Protein AF-A0A5K0WHZ4-F1 (afdb_monomer_lite)

Organism: NCBI:txid210225

Sequence (76 aa):
KEKEEAHRKVLDTQKKVEDKHNLEVEIQWLKGKIQMMEYMEGDDVRDKMESLRTLLEEKEAELDDLDQLNTTLLAK

Foldseek 3Di:
DVVVVVVVVVVVVVVLVVVLVVLVVVLVVLVVVLVVLVPPDDPVSVVVSVVSVVVSVVSVVVNVVSVVVVVVVVVD

Radius of gyration: 17.97 Å; chains: 1; bounding box: 35×23×54 Å

Secondary structure (DSSP, 8-state):
-HHHHHHHHHHHHHHHHHHHHHHHHHHHHHHHHHHHHHT--SHHHHHHHHHHHHHHHHHHHHHHHHHHHHHHHH--

InterPro domains:
  IPR045177 Factor of DNA methylation 1-5/IDN2 [PTHR21596] (1-76)

Structure (mmCIF, N/CA/C/O backbone):
data_AF-A0A5K0WHZ4-F1
#
_entry.id   AF-A0A5K0WHZ4-F1
#
loop_
_atom_site.group_PDB
_atom_site.id
_atom_site.type_symbol
_atom_site.label_atom_id
_atom_site.label_alt_id
_atom_site.label_comp_id
_atom_site.label_asym_id
_atom_site.label_entity_id
_atom_site.label_seq_id
_atom_site.pdbx_PDB_ins_code
_atom_site.Cartn_x
_atom_site.Cartn_y
_atom_site.Cartn_z
_atom_site.occupancy
_atom_site.B_iso_or_equiv
_atom_site.auth_seq_id
_atom_site.auth_comp_id
_atom_site.auth_asym_id
_atom_site.auth_atom_id
_atom_site.pdbx_PDB_model_num
ATOM 1 N N . LYS A 1 1 ? -17.754 -14.223 28.660 1.00 63.12 1 LYS A N 1
ATOM 2 C CA . LYS A 1 1 ? -18.559 -13.516 27.640 1.00 63.12 1 LYS A CA 1
ATOM 3 C C . LYS A 1 1 ? -17.960 -12.157 27.280 1.00 63.12 1 LYS A C 1
ATOM 5 O O . LYS A 1 1 ? -17.236 -12.135 26.300 1.00 63.12 1 LYS A O 1
ATOM 10 N N . GLU A 1 2 ? -18.093 -11.082 28.068 1.00 70.00 2 GLU A N 1
ATOM 11 C CA . GLU A 1 2 ? -17.521 -9.763 27.684 1.00 70.00 2 GLU A CA 1
ATOM 12 C C . GLU A 1 2 ? -15.993 -9.772 27.480 1.00 70.00 2 GLU A C 1
ATOM 14 O O . GLU A 1 2 ? -15.487 -9.236 26.498 1.00 70.00 2 GLU A O 1
ATOM 19 N N . LYS A 1 3 ? -15.250 -10.468 28.352 1.00 75.62 3 LYS A N 1
ATOM 20 C CA . LYS A 1 3 ? -13.791 -10.643 28.219 1.00 75.62 3 LYS A CA 1
ATOM 21 C C . LYS A 1 3 ? -13.383 -11.360 26.921 1.00 75.62 3 LYS A C 1
ATOM 23 O O . LYS A 1 3 ? -12.352 -11.041 26.341 1.00 75.62 3 LYS A O 1
ATOM 28 N N . GLU A 1 4 ? -14.169 -12.336 26.473 1.00 78.62 4 GLU A N 1
ATOM 29 C CA . GLU A 1 4 ? -13.873 -13.116 25.259 1.00 78.62 4 GLU A CA 1
ATOM 30 C C . GLU A 1 4 ? -14.165 -12.302 23.998 1.00 78.62 4 GLU A C 1
ATOM 32 O O . GLU A 1 4 ? -13.413 -12.359 23.029 1.00 78.62 4 GLU A O 1
ATOM 37 N N . GLU A 1 5 ? -15.224 -11.496 24.032 1.00 78.94 5 GLU A N 1
ATOM 38 C CA . GLU A 1 5 ? -15.604 -10.610 22.936 1.00 78.94 5 GLU A CA 1
ATOM 39 C C . GLU A 1 5 ? -14.610 -9.451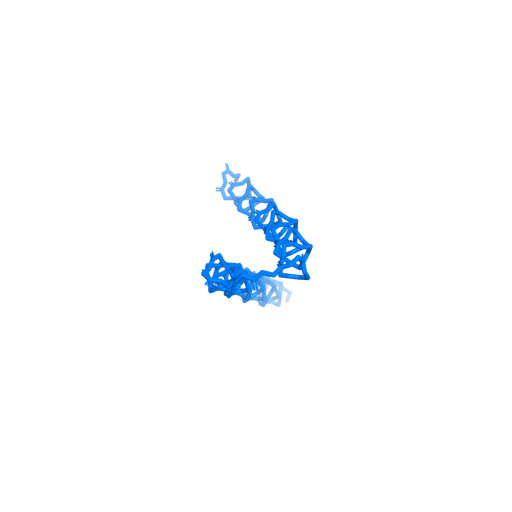 22.774 1.00 78.94 5 GLU A C 1
ATOM 41 O O . GLU A 1 5 ? -14.207 -9.129 21.655 1.00 78.94 5 GLU A O 1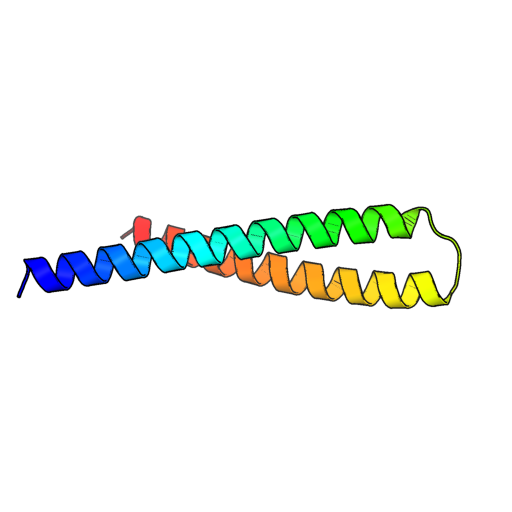
ATOM 46 N N . ALA A 1 6 ? -14.124 -8.893 23.888 1.00 77.88 6 ALA A N 1
ATOM 47 C CA . ALA A 1 6 ? -13.030 -7.925 23.889 1.00 77.88 6 ALA A CA 1
ATOM 48 C C . ALA A 1 6 ? -11.730 -8.529 23.328 1.00 77.88 6 ALA A C 1
ATOM 50 O O . ALA A 1 6 ? -11.092 -7.917 22.474 1.00 77.88 6 ALA A O 1
ATOM 51 N N . HIS A 1 7 ? -11.365 -9.751 23.733 1.00 79.69 7 HIS A N 1
ATOM 52 C CA . HIS A 1 7 ? -10.191 -10.439 23.184 1.00 79.69 7 HIS A CA 1
ATOM 53 C C . HIS A 1 7 ? -10.303 -10.703 21.680 1.00 79.69 7 HIS A C 1
ATOM 55 O O . HIS A 1 7 ? -9.328 -10.508 20.958 1.00 79.69 7 HIS A O 1
ATOM 61 N N . ARG A 1 8 ? -11.484 -11.104 21.194 1.00 83.25 8 ARG A N 1
ATOM 62 C CA . ARG A 1 8 ? -11.716 -11.306 19.759 1.00 83.25 8 ARG A CA 1
ATOM 63 C C . ARG A 1 8 ? -11.570 -9.998 18.976 1.00 83.25 8 ARG A C 1
ATOM 65 O O . ARG A 1 8 ? -10.901 -9.991 17.951 1.00 83.25 8 ARG A O 1
ATOM 72 N N . LYS A 1 9 ? -12.107 -8.885 19.489 1.00 83.31 9 LYS A N 1
ATOM 73 C CA . LYS A 1 9 ? -11.934 -7.555 18.874 1.00 83.31 9 LYS A CA 1
ATOM 74 C C . LYS A 1 9 ? -10.470 -7.114 18.822 1.00 83.31 9 LYS A C 1
ATOM 76 O O . LYS A 1 9 ? -10.059 -6.528 17.825 1.00 83.31 9 LYS A O 1
ATOM 81 N N . VAL A 1 10 ? -9.683 -7.407 19.861 1.00 83.38 10 VAL A N 1
ATOM 82 C CA . VAL A 1 10 ? -8.239 -7.114 19.878 1.00 83.38 10 VAL A CA 1
ATOM 83 C C . VAL A 1 10 ? -7.513 -7.923 18.806 1.00 83.38 10 VAL A C 1
ATOM 85 O O . VAL A 1 10 ? -6.735 -7.347 18.053 1.00 83.38 10 VAL A O 1
ATOM 88 N N . LEU A 1 11 ? -7.804 -9.221 18.696 1.00 85.06 11 LEU A N 1
ATOM 89 C CA . LEU A 1 11 ? -7.171 -10.093 17.707 1.00 85.06 11 LEU A CA 1
ATOM 90 C C . LEU A 1 11 ? -7.510 -9.672 16.268 1.00 85.06 11 LEU A C 1
ATOM 92 O O . LEU A 1 11 ? -6.618 -9.560 15.433 1.00 85.06 11 LEU A O 1
ATOM 96 N N . ASP A 1 12 ? -8.781 -9.371 15.994 1.00 83.81 12 ASP A N 1
ATOM 97 C CA . ASP A 1 12 ? -9.216 -8.894 14.677 1.00 83.81 12 ASP A CA 1
ATOM 98 C C . ASP A 1 12 ? -8.574 -7.547 14.325 1.00 83.81 12 ASP A C 1
ATOM 100 O O . ASP A 1 12 ? -8.170 -7.323 13.186 1.00 83.81 12 ASP A O 1
ATOM 104 N N . THR A 1 13 ? -8.451 -6.647 15.305 1.00 80.88 13 THR A N 1
ATOM 105 C CA . THR A 1 13 ? -7.791 -5.348 15.110 1.00 80.88 13 THR A CA 1
ATOM 106 C C . THR A 1 13 ? -6.299 -5.519 14.833 1.00 80.88 13 THR A C 1
ATOM 108 O O . THR A 1 13 ? -5.781 -4.885 13.921 1.00 80.88 13 THR A O 1
ATOM 111 N N . GLN A 1 14 ? -5.613 -6.399 15.569 1.00 82.31 14 GLN A N 1
ATOM 112 C CA . GLN A 1 14 ? -4.199 -6.702 15.333 1.00 82.31 14 GLN A CA 1
ATOM 113 C C . GLN A 1 14 ? -3.968 -7.255 13.929 1.00 82.31 14 GLN A C 1
ATOM 115 O O . GLN A 1 14 ? -3.076 -6.778 13.234 1.00 82.31 14 GLN A O 1
ATOM 120 N N . LYS A 1 15 ? -4.817 -8.187 13.486 1.00 87.38 15 LYS A N 1
ATOM 121 C CA . LYS A 1 15 ? -4.736 -8.743 12.136 1.00 87.38 15 LYS A CA 1
ATOM 122 C C . LYS A 1 15 ? -4.914 -7.667 11.062 1.00 87.38 15 LYS A C 1
ATOM 124 O O . LYS A 1 15 ? -4.121 -7.599 10.138 1.00 87.38 15 LYS A O 1
ATOM 129 N N . LYS A 1 16 ? -5.898 -6.776 11.214 1.00 83.81 16 LYS A N 1
ATOM 130 C CA . LYS A 1 16 ? -6.108 -5.662 10.271 1.00 83.81 16 LYS A CA 1
ATOM 131 C C . LYS A 1 16 ? -4.915 -4.707 10.202 1.00 83.81 16 LYS A C 1
ATOM 133 O O . LYS A 1 16 ? -4.611 -4.195 9.131 1.00 83.81 16 LYS A O 1
ATOM 138 N N . VAL A 1 17 ? -4.251 -4.456 11.333 1.00 86.69 17 VAL A N 1
ATOM 139 C CA . VAL A 1 17 ? -3.033 -3.632 11.378 1.00 86.69 17 VAL A CA 1
ATOM 140 C C . VAL A 1 17 ? -1.878 -4.323 10.652 1.00 86.69 17 VAL A C 1
ATOM 142 O O . VAL A 1 17 ? -1.156 -3.669 9.906 1.00 86.69 17 VAL A O 1
ATOM 145 N N . GLU A 1 18 ? -1.720 -5.633 10.836 1.00 88.1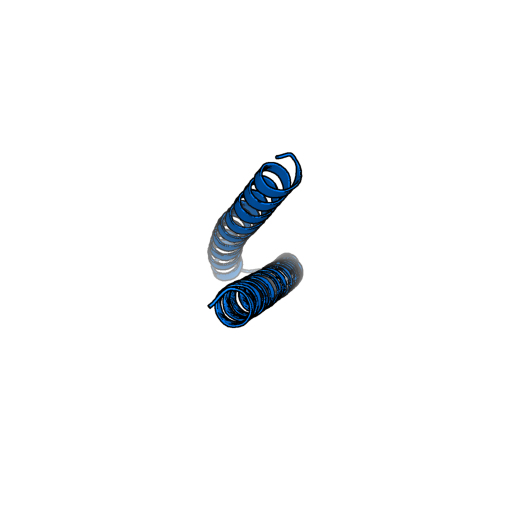2 18 GLU A N 1
ATOM 146 C CA . GLU A 1 18 ? -0.709 -6.430 10.136 1.00 88.12 18 GLU A CA 1
ATOM 147 C C . GLU A 1 18 ? -0.971 -6.485 8.623 1.00 88.12 18 GLU A C 1
ATOM 149 O O . GLU A 1 18 ? -0.065 -6.229 7.833 1.00 88.12 18 GLU A O 1
ATOM 154 N N . ASP A 1 19 ? -2.221 -6.721 8.218 1.00 88.31 19 ASP A N 1
ATOM 155 C CA . ASP A 1 19 ? -2.643 -6.731 6.815 1.00 88.31 19 ASP A CA 1
ATOM 156 C C . ASP A 1 19 ? -2.382 -5.365 6.150 1.00 88.31 19 ASP A C 1
ATOM 158 O O . ASP A 1 19 ? -1.804 -5.307 5.063 1.00 88.31 19 ASP A O 1
ATOM 162 N N . LYS A 1 20 ? -2.707 -4.256 6.836 1.00 87.50 20 LYS A N 1
ATOM 163 C CA . LYS A 1 20 ? -2.394 -2.897 6.366 1.00 87.50 20 LYS A CA 1
ATOM 164 C C . LYS A 1 20 ? -0.887 -2.688 6.201 1.00 87.50 20 LYS A C 1
ATOM 166 O O . LYS A 1 20 ? -0.448 -2.172 5.177 1.00 87.50 20 LYS A O 1
ATOM 171 N N . HIS A 1 21 ? -0.091 -3.085 7.192 1.00 86.19 21 HIS A N 1
ATOM 172 C CA . HIS A 1 21 ? 1.359 -2.912 7.129 1.00 86.19 21 HIS A CA 1
ATOM 173 C C . HIS A 1 21 ? 1.981 -3.693 5.963 1.00 86.19 21 HIS A C 1
ATOM 175 O O . HIS A 1 21 ? 2.839 -3.173 5.250 1.00 86.19 21 HIS A O 1
ATOM 181 N N . ASN A 1 22 ? 1.519 -4.921 5.725 1.00 92.75 22 ASN A N 1
ATOM 182 C CA . ASN A 1 22 ? 1.970 -5.730 4.594 1.00 92.75 22 ASN A CA 1
ATOM 183 C C . ASN A 1 22 ? 1.653 -5.057 3.252 1.00 92.75 22 ASN A C 1
ATOM 185 O O . ASN A 1 22 ? 2.508 -5.031 2.366 1.00 92.75 22 ASN A O 1
ATOM 189 N N . LEU A 1 23 ? 0.461 -4.466 3.128 1.00 91.12 23 LEU A N 1
ATOM 190 C CA . LEU A 1 23 ? 0.051 -3.719 1.941 1.00 91.12 23 LEU A CA 1
ATOM 191 C C . LEU A 1 23 ? 0.940 -2.484 1.702 1.00 91.12 23 LEU A C 1
ATOM 193 O O . LEU A 1 23 ? 1.397 -2.255 0.583 1.00 91.12 23 LEU A O 1
ATOM 197 N N . GLU A 1 24 ? 1.262 -1.722 2.752 1.00 90.62 24 GLU A N 1
ATOM 198 C CA . GLU A 1 24 ? 2.183 -0.577 2.666 1.00 90.62 24 GLU A CA 1
ATOM 199 C C . GLU A 1 24 ? 3.586 -0.995 2.193 1.00 90.62 24 GLU A C 1
ATOM 201 O O . GLU A 1 24 ? 4.190 -0.324 1.351 1.00 90.62 24 GLU A O 1
ATOM 206 N N . VAL A 1 25 ? 4.106 -2.117 2.703 1.00 95.69 25 VAL A N 1
ATOM 207 C CA . VAL A 1 25 ? 5.405 -2.671 2.286 1.00 95.69 25 VAL A CA 1
ATOM 208 C C . VAL A 1 25 ? 5.375 -3.108 0.818 1.00 95.69 25 VAL A C 1
ATOM 210 O O . VAL A 1 25 ? 6.320 -2.821 0.078 1.00 95.69 25 VAL A O 1
ATOM 213 N N . GLU A 1 26 ? 4.295 -3.757 0.375 1.00 91.75 26 GLU A N 1
ATOM 214 C CA . GLU A 1 26 ? 4.104 -4.171 -1.020 1.00 91.75 26 GLU A CA 1
ATOM 215 C C . GLU A 1 26 ? 4.094 -2.961 -1.971 1.00 91.75 26 GLU A C 1
ATOM 217 O O . GLU A 1 26 ? 4.810 -2.957 -2.975 1.00 91.75 26 GLU A O 1
ATOM 222 N N . ILE A 1 27 ? 3.379 -1.889 -1.613 1.00 93.31 27 ILE A N 1
ATOM 223 C CA . ILE A 1 27 ? 3.342 -0.623 -2.364 1.00 93.31 27 ILE A CA 1
ATOM 224 C C . ILE A 1 27 ? 4.745 -0.016 -2.499 1.00 93.31 27 ILE A C 1
ATOM 226 O O . ILE A 1 27 ? 5.153 0.375 -3.596 1.00 93.31 27 ILE A O 1
ATOM 230 N N . GLN A 1 28 ? 5.516 0.054 -1.409 1.00 93.44 28 GLN A N 1
ATOM 231 C CA . GLN A 1 28 ? 6.883 0.594 -1.452 1.00 93.44 28 GLN A CA 1
ATOM 232 C C . GLN A 1 28 ? 7.808 -0.253 -2.330 1.00 93.44 28 GLN A C 1
ATOM 234 O O . GLN A 1 28 ? 8.616 0.284 -3.093 1.00 93.44 28 GLN A O 1
ATOM 239 N N . TRP A 1 29 ? 7.670 -1.576 -2.265 1.00 91.75 29 TRP A N 1
ATOM 240 C CA . TRP A 1 29 ? 8.430 -2.481 -3.117 1.00 91.75 29 TRP A CA 1
ATOM 241 C C . TRP A 1 29 ? 8.094 -2.292 -4.604 1.00 91.75 29 TRP A C 1
ATOM 243 O O . TRP A 1 29 ? 9.005 -2.202 -5.432 1.00 91.75 29 TRP A O 1
ATOM 253 N N . LEU A 1 30 ? 6.806 -2.167 -4.948 1.00 91.56 30 LEU A N 1
ATOM 254 C CA . LEU A 1 30 ? 6.350 -1.903 -6.316 1.00 91.56 30 LEU A CA 1
ATOM 255 C C . LEU A 1 30 ? 6.895 -0.571 -6.847 1.00 91.56 30 LEU A C 1
ATOM 257 O O . LEU A 1 30 ? 7.434 -0.536 -7.956 1.00 91.56 30 LEU A O 1
ATOM 261 N N . LYS A 1 31 ? 6.853 0.494 -6.036 1.00 91.00 31 LYS A N 1
ATOM 262 C CA . LYS A 1 31 ? 7.443 1.802 -6.372 1.00 91.00 31 LYS A CA 1
ATOM 263 C C . LYS A 1 31 ? 8.936 1.698 -6.669 1.00 91.00 31 LYS A C 1
ATOM 265 O O . LYS A 1 31 ? 9.385 2.168 -7.712 1.00 91.00 31 LYS A O 1
ATOM 270 N N . GLY A 1 32 ? 9.695 1.025 -5.803 1.00 90.69 32 GLY A N 1
ATOM 271 C CA . GLY A 1 32 ? 11.131 0.821 -6.010 1.00 90.69 32 GLY A CA 1
ATOM 272 C C . GLY A 1 32 ? 11.439 0.019 -7.278 1.00 90.69 32 GLY A C 1
ATOM 273 O O . GLY A 1 32 ? 12.372 0.339 -8.013 1.00 90.69 32 GLY A O 1
ATOM 274 N N . LYS A 1 33 ? 10.626 -0.999 -7.581 1.00 89.81 33 LYS A N 1
ATOM 275 C CA . LYS A 1 33 ? 10.771 -1.800 -8.801 1.00 89.81 33 LYS A CA 1
ATOM 276 C C . LYS A 1 33 ? 10.504 -0.985 -10.066 1.00 89.81 33 LYS A C 1
ATOM 278 O O . LYS A 1 33 ? 11.292 -1.079 -11.003 1.00 89.81 33 LYS A O 1
ATOM 283 N N . ILE A 1 34 ? 9.439 -0.183 -10.084 1.00 88.62 34 ILE A N 1
ATOM 284 C CA . ILE A 1 34 ? 9.128 0.724 -11.198 1.00 88.62 34 ILE A CA 1
ATOM 285 C C . ILE A 1 34 ? 10.268 1.726 -11.385 1.00 88.62 34 ILE A C 1
ATOM 287 O O . ILE A 1 34 ? 10.772 1.859 -12.494 1.00 88.62 34 ILE A O 1
ATOM 291 N N . GLN A 1 35 ? 10.749 2.343 -10.303 1.00 88.56 35 GLN A N 1
ATOM 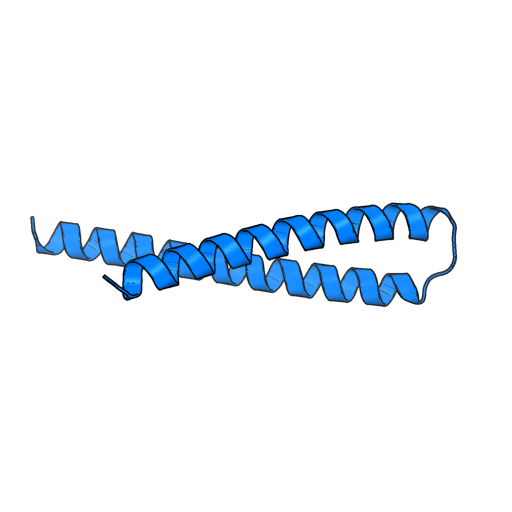292 C CA . GLN A 1 35 ? 11.849 3.305 -10.356 1.00 88.56 35 GLN A CA 1
ATOM 293 C C . GLN A 1 35 ? 13.132 2.693 -10.936 1.00 88.56 35 GLN A C 1
ATOM 295 O O . GLN A 1 35 ? 13.809 3.331 -11.732 1.00 88.56 35 GLN A O 1
ATOM 300 N N . MET A 1 36 ? 13.474 1.447 -10.588 1.00 88.62 36 MET A N 1
ATOM 301 C CA . MET A 1 36 ? 14.614 0.759 -11.210 1.00 88.62 36 MET A CA 1
ATOM 302 C C . MET A 1 36 ? 14.401 0.526 -12.710 1.00 88.62 36 MET A C 1
ATOM 304 O O . MET A 1 36 ? 15.340 0.666 -13.491 1.00 88.62 36 MET A O 1
ATOM 308 N N . MET A 1 37 ? 13.175 0.184 -13.111 1.00 86.25 37 MET A N 1
ATOM 309 C CA . MET A 1 37 ? 12.824 -0.073 -14.508 1.00 86.25 37 MET A CA 1
ATOM 310 C C . MET A 1 37 ? 12.772 1.200 -15.362 1.00 86.25 37 MET A C 1
ATOM 312 O O . MET A 1 37 ? 13.039 1.113 -16.553 1.00 86.25 37 MET A O 1
ATOM 316 N N . GLU A 1 38 ? 12.525 2.374 -14.776 1.00 83.44 38 GLU A N 1
ATOM 317 C CA . GLU A 1 38 ? 12.589 3.666 -15.483 1.00 83.44 38 GLU A CA 1
ATOM 318 C C . GLU A 1 38 ? 13.989 3.985 -16.032 1.00 83.44 38 GLU A C 1
ATOM 320 O O . GLU A 1 38 ? 14.116 4.729 -17.002 1.00 83.44 38 GLU A O 1
ATOM 325 N N . TYR A 1 39 ? 15.036 3.394 -15.451 1.00 85.38 39 TYR A N 1
ATOM 326 C CA . TYR A 1 39 ? 16.413 3.511 -15.939 1.00 85.38 39 TYR A CA 1
ATOM 327 C C . TYR A 1 39 ? 16.825 2.376 -16.890 1.00 85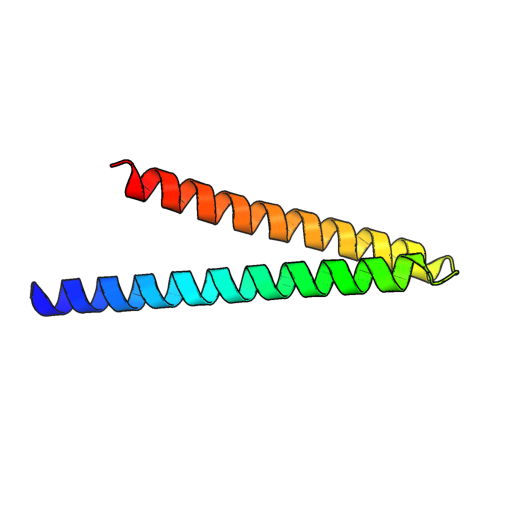.38 39 TYR A C 1
ATOM 329 O O . TYR A 1 39 ? 17.960 2.361 -17.366 1.00 85.38 39 TYR A O 1
ATOM 337 N N . MET A 1 40 ? 15.943 1.407 -17.152 1.00 81.38 40 MET A N 1
ATOM 338 C CA . MET A 1 40 ? 16.202 0.287 -18.057 1.00 81.38 40 MET A CA 1
ATOM 339 C C . MET A 1 40 ? 15.580 0.561 -19.435 1.00 81.38 40 MET A C 1
ATOM 341 O O . MET A 1 40 ? 14.406 0.901 -19.537 1.00 81.38 40 MET A O 1
ATOM 345 N N . GLU A 1 41 ? 16.346 0.378 -20.513 1.00 74.94 41 GLU A N 1
ATOM 346 C CA . GLU A 1 41 ? 15.849 0.536 -21.889 1.00 74.94 41 GLU A CA 1
ATOM 347 C C . GLU A 1 41 ? 15.409 -0.812 -22.494 1.00 74.94 41 GLU A C 1
ATOM 349 O O . GLU A 1 41 ? 16.102 -1.822 -22.359 1.00 74.94 41 GLU A O 1
ATOM 354 N N . GLY A 1 42 ? 14.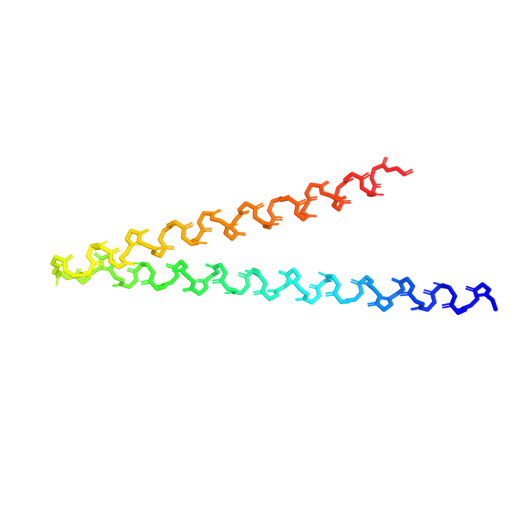263 -0.823 -23.186 1.00 77.62 42 GLY A N 1
ATOM 355 C CA . GLY A 1 42 ? 13.746 -1.970 -23.943 1.00 77.62 42 GLY A CA 1
ATOM 356 C C . GLY A 1 42 ? 12.216 -1.989 -24.039 1.00 77.62 42 GLY A C 1
ATOM 357 O O . GLY A 1 42 ? 11.528 -1.635 -23.085 1.00 77.62 42 GLY A O 1
ATOM 358 N N . ASP A 1 43 ? 11.664 -2.425 -25.173 1.00 72.88 43 ASP A N 1
ATOM 359 C CA . ASP A 1 43 ? 10.205 -2.479 -25.378 1.00 72.88 43 ASP A CA 1
ATOM 360 C C . ASP A 1 43 ? 9.505 -3.410 -24.364 1.00 72.88 43 ASP A C 1
ATOM 362 O O . ASP A 1 43 ? 8.488 -3.027 -23.796 1.00 72.88 43 ASP A O 1
ATOM 366 N N . ASP A 1 44 ? 10.117 -4.554 -24.029 1.00 80.12 44 ASP A N 1
ATOM 367 C CA . ASP A 1 44 ? 9.646 -5.500 -22.992 1.00 80.12 44 ASP A CA 1
ATOM 368 C C . ASP A 1 44 ? 9.644 -4.890 -21.572 1.00 80.12 44 ASP A C 1
ATOM 370 O O . ASP A 1 44 ? 8.864 -5.273 -20.697 1.00 80.12 44 ASP A O 1
ATOM 374 N N . VAL A 1 45 ? 10.494 -3.885 -21.329 1.00 82.62 45 VAL A N 1
ATOM 375 C CA . VAL A 1 45 ? 10.543 -3.164 -20.049 1.00 82.62 45 VAL A CA 1
ATOM 376 C C . VAL A 1 45 ? 9.326 -2.251 -19.906 1.00 82.62 45 VAL A C 1
ATOM 378 O O . VAL A 1 45 ? 8.790 -2.137 -18.803 1.00 82.62 45 VAL A O 1
ATOM 381 N N . ARG A 1 46 ? 8.855 -1.640 -21.003 1.00 81.25 46 ARG A N 1
ATOM 382 C CA . ARG A 1 46 ? 7.714 -0.711 -20.980 1.00 81.25 46 ARG A CA 1
ATOM 383 C C . ARG A 1 46 ? 6.413 -1.418 -20.620 1.00 81.25 46 ARG A C 1
ATOM 385 O O . ARG A 1 46 ? 5.758 -0.989 -19.675 1.00 81.25 46 ARG A O 1
ATOM 392 N N . ASP A 1 47 ? 6.100 -2.528 -21.283 1.00 86.81 47 ASP A N 1
ATOM 393 C CA . ASP A 1 47 ? 4.859 -3.285 -21.047 1.00 86.81 47 ASP A CA 1
ATOM 394 C C . ASP A 1 47 ? 4.801 -3.824 -19.607 1.00 86.81 47 ASP A C 1
ATOM 396 O O . ASP A 1 47 ? 3.774 -3.793 -18.918 1.00 86.81 47 ASP A O 1
ATOM 400 N N . LYS A 1 48 ? 5.953 -4.275 -19.101 1.00 87.31 48 LYS A N 1
ATOM 401 C CA . LYS A 1 48 ? 6.094 -4.758 -17.728 1.00 87.31 48 LYS A CA 1
ATOM 402 C C . LYS A 1 48 ? 6.023 -3.625 -16.703 1.00 87.31 48 LYS A C 1
ATOM 404 O O . LYS A 1 48 ? 5.503 -3.838 -15.610 1.00 87.31 48 LYS A O 1
ATOM 409 N N . MET A 1 49 ? 6.522 -2.435 -17.034 1.00 87.94 49 MET A N 1
ATOM 410 C CA . MET A 1 49 ? 6.405 -1.249 -16.186 1.00 87.94 49 MET A CA 1
ATOM 411 C C . MET A 1 49 ? 4.960 -0.747 -16.122 1.00 87.94 49 MET A C 1
ATOM 413 O O . MET A 1 49 ? 4.494 -0.406 -15.040 1.00 87.94 49 MET A O 1
ATOM 417 N N . GLU A 1 50 ? 4.238 -0.751 -17.243 1.00 89.12 50 GLU A N 1
ATOM 418 C CA . GLU A 1 50 ? 2.818 -0.385 -17.297 1.00 89.12 50 GLU A CA 1
ATOM 419 C C . GLU A 1 50 ? 1.970 -1.343 -16.452 1.00 89.12 50 GLU A C 1
ATOM 421 O O . GLU A 1 50 ? 1.230 -0.898 -15.578 1.00 89.12 50 GLU A O 1
ATOM 426 N N . SER A 1 51 ? 2.197 -2.653 -16.585 1.00 91.50 51 SER A N 1
ATOM 427 C CA . SER A 1 51 ? 1.531 -3.665 -15.749 1.00 91.50 51 SER A CA 1
ATOM 428 C C . SER A 1 51 ? 1.795 -3.466 -14.248 1.00 91.50 51 SER A C 1
ATOM 430 O O . SER A 1 51 ? 0.904 -3.651 -13.420 1.00 91.50 51 SER A O 1
ATOM 432 N N . LEU A 1 52 ? 3.022 -3.081 -13.872 1.00 90.88 52 LEU A N 1
ATOM 433 C CA . LEU A 1 52 ? 3.369 -2.795 -12.476 1.00 90.88 52 LEU A CA 1
ATOM 434 C C . LEU A 1 52 ? 2.741 -1.496 -11.968 1.00 90.88 52 LEU A C 1
ATOM 436 O O . LEU A 1 52 ? 2.416 -1.424 -10.787 1.00 90.88 52 LEU A O 1
ATOM 440 N N . ARG A 1 53 ? 2.566 -0.489 -12.832 1.00 91.00 53 ARG A N 1
ATOM 441 C CA . ARG A 1 53 ? 1.870 0.758 -12.488 1.00 91.00 53 ARG A CA 1
ATOM 442 C C . ARG A 1 53 ? 0.387 0.510 -12.229 1.00 91.00 53 ARG A C 1
ATOM 444 O O . ARG A 1 53 ? -0.102 0.970 -11.209 1.00 91.00 53 ARG A O 1
ATOM 451 N N . THR A 1 54 ? -0.286 -0.286 -13.061 1.00 93.62 54 THR A N 1
ATOM 452 C CA . THR A 1 54 ? -1.682 -0.681 -12.808 1.00 93.62 54 THR A CA 1
ATOM 453 C C . THR A 1 54 ? -1.823 -1.431 -11.485 1.00 93.62 54 THR A C 1
ATOM 455 O O . THR A 1 54 ? -2.674 -1.086 -10.673 1.00 93.62 54 THR A O 1
ATOM 458 N N . LEU A 1 55 ? -0.943 -2.402 -11.216 1.00 92.12 55 LEU A N 1
ATOM 459 C CA . LEU A 1 55 ? -0.955 -3.121 -9.939 1.00 92.12 55 LEU A CA 1
ATOM 460 C C . LEU A 1 55 ? -0.704 -2.184 -8.745 1.00 92.12 55 LEU A C 1
ATOM 462 O O . LEU A 1 55 ? -1.302 -2.354 -7.688 1.00 92.12 55 LEU A O 1
ATOM 466 N N . LEU A 1 56 ? 0.184 -1.199 -8.902 1.00 92.56 56 LEU A N 1
ATOM 467 C CA . LEU A 1 56 ? 0.436 -0.194 -7.875 1.00 92.56 56 LEU A CA 1
ATOM 468 C C . LEU A 1 56 ? -0.812 0.659 -7.606 1.00 92.56 56 LEU A C 1
ATOM 470 O O . LEU A 1 56 ? -1.153 0.850 -6.444 1.00 92.56 56 LEU A O 1
ATOM 474 N N . GLU A 1 57 ? -1.504 1.122 -8.648 1.00 92.69 57 GLU A N 1
ATOM 475 C CA . GLU A 1 57 ? -2.746 1.899 -8.520 1.00 92.69 57 GLU A CA 1
ATOM 476 C C . GLU A 1 57 ? -3.850 1.105 -7.808 1.00 92.69 57 GLU A C 1
ATOM 478 O O . GLU A 1 57 ? -4.503 1.630 -6.908 1.00 92.69 57 GLU A O 1
ATOM 483 N N . GLU A 1 58 ? -4.024 -0.176 -8.146 1.00 93.56 58 GLU A N 1
ATOM 484 C CA . GLU A 1 58 ? -4.975 -1.063 -7.462 1.00 93.56 58 GLU A CA 1
ATOM 485 C C . GLU A 1 58 ? -4.655 -1.194 -5.965 1.00 93.56 58 GLU A C 1
ATOM 487 O O . GLU A 1 58 ? -5.551 -1.130 -5.122 1.00 93.56 58 GLU A O 1
ATOM 492 N N . LYS A 1 59 ? -3.370 -1.338 -5.624 1.00 90.19 59 LYS A N 1
ATOM 493 C CA . LYS A 1 59 ? -2.905 -1.474 -4.238 1.00 90.19 59 LYS A CA 1
ATOM 494 C C . LYS A 1 59 ? -3.031 -0.176 -3.444 1.00 90.19 59 LYS A C 1
ATOM 496 O O . LYS A 1 59 ? -3.382 -0.211 -2.267 1.00 90.19 59 LYS A O 1
ATOM 501 N N . GLU A 1 60 ? -2.772 0.967 -4.073 1.00 89.56 60 GLU A N 1
ATOM 502 C CA . GLU A 1 60 ? -2.977 2.281 -3.458 1.00 89.56 60 GLU A CA 1
ATOM 503 C C . GLU A 1 60 ? -4.464 2.566 -3.210 1.00 89.56 60 GLU A C 1
ATOM 505 O O . GLU A 1 60 ? -4.800 3.089 -2.149 1.00 89.56 60 GLU A O 1
ATOM 510 N N . ALA A 1 61 ? -5.353 2.160 -4.122 1.00 91.94 61 ALA A N 1
ATOM 511 C CA . ALA A 1 61 ? -6.799 2.243 -3.914 1.00 91.94 61 ALA A CA 1
ATOM 512 C C . ALA A 1 61 ? -7.273 1.337 -2.762 1.00 91.94 61 ALA A C 1
ATOM 514 O O . ALA A 1 61 ? -8.043 1.780 -1.913 1.00 91.94 61 ALA A O 1
ATOM 515 N N . GLU A 1 62 ? -6.763 0.102 -2.675 1.00 89.81 62 GLU A N 1
ATOM 516 C CA . GLU A 1 62 ? -7.047 -0.817 -1.560 1.00 89.81 62 GLU A CA 1
ATOM 517 C C . GLU A 1 62 ? -6.627 -0.216 -0.202 1.00 89.81 62 GLU A C 1
ATOM 519 O O . GLU A 1 62 ? -7.348 -0.335 0.792 1.00 89.81 62 GLU A O 1
ATOM 524 N N . LEU A 1 63 ? -5.477 0.467 -0.155 1.00 89.38 63 LEU A N 1
ATOM 525 C CA . LEU A 1 63 ? -4.992 1.137 1.053 1.00 89.38 63 LEU A CA 1
ATOM 526 C C . LEU A 1 63 ? -5.859 2.350 1.430 1.00 89.38 63 LEU A C 1
ATOM 528 O O . LEU A 1 63 ? -6.168 2.527 2.610 1.00 89.38 63 LEU A O 1
ATOM 532 N N . ASP A 1 64 ? -6.269 3.158 0.449 1.00 89.31 64 ASP A N 1
ATOM 533 C CA . ASP A 1 64 ? -7.140 4.318 0.673 1.00 89.31 64 ASP A CA 1
ATOM 534 C C . ASP A 1 64 ? -8.519 3.890 1.197 1.00 89.31 64 ASP A C 1
ATOM 536 O O . ASP A 1 64 ? -9.002 4.436 2.190 1.00 89.31 64 ASP A O 1
ATOM 540 N N . ASP A 1 65 ? -9.110 2.836 0.628 1.00 87.12 65 ASP A N 1
ATOM 541 C CA . ASP A 1 65 ? -10.369 2.255 1.108 1.00 87.12 65 ASP A CA 1
ATOM 542 C C . ASP A 1 65 ? -10.262 1.786 2.571 1.00 87.12 65 ASP A C 1
ATOM 544 O O . ASP A 1 65 ? -11.165 2.026 3.387 1.00 87.12 65 ASP A O 1
ATOM 548 N N . LEU A 1 66 ? -9.143 1.149 2.940 1.00 84.50 66 LEU A N 1
ATOM 549 C CA . LEU A 1 66 ? -8.872 0.741 4.321 1.00 84.50 66 LEU A CA 1
ATOM 550 C C . LEU A 1 66 ? -8.758 1.947 5.264 1.00 84.50 66 LEU A C 1
ATOM 552 O O . LEU A 1 66 ? -9.294 1.902 6.377 1.00 84.50 66 LEU A O 1
ATOM 556 N N . ASP A 1 67 ? -8.113 3.030 4.834 1.00 82.56 67 ASP A N 1
ATOM 557 C CA . ASP A 1 67 ? -7.947 4.248 5.631 1.00 82.56 67 ASP A CA 1
ATOM 558 C C . ASP A 1 67 ? -9.240 5.054 5.783 1.00 82.56 67 ASP A C 1
ATOM 560 O O . ASP A 1 67 ? -9.548 5.549 6.880 1.00 82.56 67 ASP A O 1
ATOM 564 N N . GLN A 1 68 ? -10.060 5.118 4.735 1.00 83.56 68 GLN A N 1
ATOM 565 C CA . GLN A 1 68 ? -11.392 5.715 4.789 1.00 83.56 68 GLN A CA 1
ATOM 566 C C . GLN A 1 68 ? -12.321 4.936 5.728 1.00 83.56 68 GLN A C 1
ATOM 568 O O . GLN A 1 68 ? -13.043 5.534 6.541 1.00 83.56 68 GLN A O 1
ATOM 573 N N . LEU A 1 69 ? -12.286 3.601 5.672 1.00 76.62 69 LEU A N 1
ATOM 574 C CA . LEU A 1 69 ? -13.066 2.743 6.562 1.00 76.62 69 LEU A CA 1
ATOM 575 C C . LEU A 1 69 ? -12.647 2.936 8.025 1.00 76.62 69 LEU A C 1
ATOM 577 O O . LEU A 1 69 ? -13.504 3.045 8.905 1.00 76.62 69 LEU A O 1
ATOM 581 N N . ASN A 1 70 ? -11.345 3.041 8.287 1.00 70.69 70 ASN A N 1
ATOM 582 C CA . ASN A 1 70 ? -10.823 3.263 9.632 1.00 70.69 70 ASN A CA 1
ATOM 583 C C . ASN A 1 70 ? -11.211 4.652 10.169 1.00 70.69 70 ASN A C 1
ATOM 585 O O . ASN A 1 70 ? -11.681 4.770 11.299 1.00 70.69 70 ASN A O 1
ATOM 589 N N . THR A 1 71 ? -11.117 5.694 9.338 1.00 71.88 71 THR A N 1
ATOM 590 C CA . THR A 1 71 ? -11.557 7.056 9.689 1.00 71.88 71 THR A CA 1
ATOM 591 C C . THR A 1 71 ? -13.054 7.103 9.998 1.00 71.88 71 THR A C 1
ATOM 593 O O . THR A 1 71 ? -13.467 7.690 10.998 1.00 71.88 71 THR A O 1
ATOM 596 N N . THR A 1 72 ? -13.878 6.427 9.194 1.00 72.50 72 THR A N 1
ATOM 597 C CA . THR A 1 72 ? -15.334 6.359 9.398 1.00 72.50 72 THR A CA 1
ATOM 598 C C . THR A 1 72 ? -15.708 5.628 10.690 1.00 72.50 72 THR A C 1
ATOM 600 O O . THR A 1 72 ? -16.664 6.014 11.363 1.00 72.50 72 THR A O 1
ATOM 603 N N . LEU A 1 73 ? -14.962 4.580 11.050 1.00 62.50 73 LEU A N 1
ATOM 604 C CA . LEU A 1 73 ? -15.156 3.832 12.294 1.00 62.50 73 LEU A CA 1
ATOM 605 C C . LEU A 1 73 ? -14.680 4.602 13.532 1.00 62.50 73 LEU A C 1
ATOM 607 O O . LEU A 1 73 ? -15.276 4.437 14.589 1.00 62.50 73 LEU A O 1
ATOM 611 N N . LEU A 1 74 ? -13.639 5.432 13.408 1.00 61.31 74 LEU A N 1
ATOM 612 C CA . LEU A 1 74 ? -13.113 6.268 14.495 1.00 61.31 74 LEU A CA 1
ATOM 613 C C . LEU A 1 74 ? -13.920 7.557 14.721 1.00 61.31 74 LEU A C 1
ATOM 615 O O . LEU A 1 74 ? -13.882 8.114 15.815 1.00 61.31 74 LEU A O 1
ATOM 619 N N . ALA A 1 75 ? -14.635 8.044 13.703 1.00 64.31 75 ALA A N 1
ATOM 620 C CA . ALA A 1 75 ? -15.475 9.241 13.784 1.00 64.31 75 ALA A CA 1
ATOM 621 C C . ALA A 1 75 ? -16.874 8.996 14.396 1.00 64.31 75 ALA A C 1
ATOM 623 O O . ALA A 1 75 ? -17.637 9.951 14.558 1.00 64.31 75 ALA A O 1
ATOM 624 N N . LYS A 1 76 ? -17.227 7.743 14.712 1.00 47.50 76 LYS A N 1
ATOM 625 C CA . LYS A 1 76 ? -18.486 7.342 15.363 1.00 47.50 76 LYS A CA 1
ATOM 626 C C . LYS A 1 76 ? -18.266 6.923 16.809 1.00 47.50 76 LYS A C 1
ATOM 628 O O . LYS A 1 76 ? -19.192 7.179 17.609 1.00 47.50 76 LYS A O 1
#

pLDDT: mean 83.99, std 8.95, range [47.5, 95.69]